Protein AF-A0A849QNN7-F1 (afdb_monomer_lite)

Secondary structure (DSSP, 8-state):
--HHHHHHHHHHHHHHHHHHGGG-----S-SEEEEEEESS--TTSTTGGG--EEEEEE-SSS----TT---

Radius of gyration: 24.9 Å; chains: 1; bounding box: 60×23×60 Å

pLDDT: mean 84.65, std 11.37, range [56.59, 96.69]

Structure (mmCIF, N/CA/C/O backbone):
data_AF-A0A849QNN7-F1
#
_entry.id   AF-A0A849QNN7-F1
#
loop_
_atom_site.group_PDB
_atom_site.id
_atom_site.type_symbol
_atom_site.label_atom_id
_atom_site.label_alt_id
_atom_site.label_comp_id
_atom_site.label_asym_id
_atom_site.label_entity_id
_atom_site.label_seq_id
_atom_site.pdbx_PDB_ins_code
_atom_site.Cartn_x
_atom_site.Cartn_y
_atom_site.Cartn_z
_atom_site.occupancy
_atom_site.B_iso_or_equiv
_atom_site.auth_seq_id
_atom_site.auth_comp_id
_atom_site.auth_asym_id
_atom_site.auth_atom_i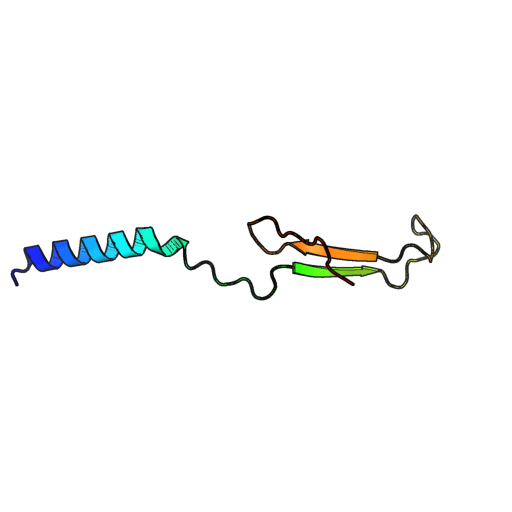d
_atom_site.pdbx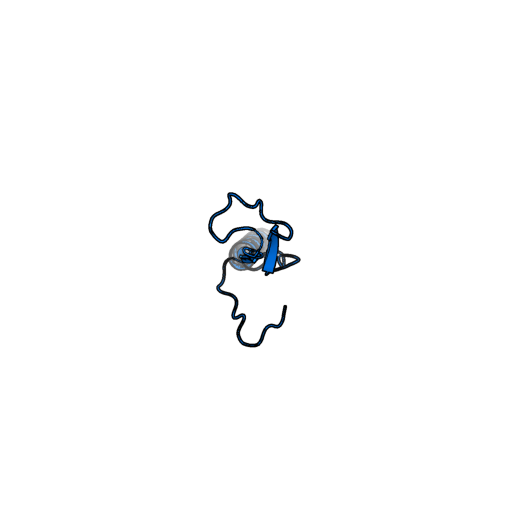_PDB_model_num
ATOM 1 N N . MET A 1 1 ? -33.521 13.277 42.408 1.00 65.56 1 MET A N 1
ATOM 2 C CA . MET A 1 1 ? -32.611 12.119 42.589 1.00 65.56 1 MET A CA 1
ATOM 3 C C . MET A 1 1 ? -31.680 12.414 43.761 1.00 65.56 1 MET A C 1
ATOM 5 O O . MET A 1 1 ? -31.289 13.565 43.902 1.00 65.56 1 MET A O 1
ATOM 9 N N . ASN A 1 2 ? -31.394 11.454 44.648 1.00 85.56 2 ASN A N 1
ATOM 10 C CA . ASN A 1 2 ? -30.523 11.712 45.804 1.00 85.56 2 ASN A CA 1
ATOM 11 C C . ASN A 1 2 ? -29.046 11.761 45.365 1.00 85.56 2 ASN A C 1
ATOM 13 O O . ASN A 1 2 ? -28.660 11.099 44.403 1.00 85.56 2 ASN A O 1
ATOM 17 N N . LYS A 1 3 ? -28.224 12.558 46.062 1.00 82.31 3 LYS A N 1
ATOM 18 C CA . LYS A 1 3 ? -26.817 12.804 45.692 1.00 82.31 3 LYS A CA 1
ATOM 19 C C . LYS A 1 3 ? -26.033 11.499 45.495 1.00 82.31 3 LYS A C 1
ATOM 21 O O . LYS A 1 3 ? -25.266 11.382 44.550 1.00 82.31 3 LYS A O 1
ATOM 26 N N . THR A 1 4 ? -26.308 10.491 46.320 1.00 84.00 4 THR A N 1
ATOM 27 C CA . THR A 1 4 ? -25.697 9.158 46.250 1.00 84.00 4 THR A CA 1
ATOM 28 C C . THR A 1 4 ? -25.984 8.428 44.934 1.00 84.00 4 THR A C 1
ATOM 30 O O . THR A 1 4 ? -25.060 7.889 44.335 1.00 84.00 4 THR A O 1
ATOM 33 N N . LYS A 1 5 ? -27.227 8.444 44.429 1.00 81.75 5 LYS A N 1
ATOM 34 C CA . LYS A 1 5 ? -27.556 7.840 43.124 1.00 81.75 5 LYS A CA 1
ATOM 35 C C . LYS A 1 5 ? -26.895 8.594 41.975 1.00 81.75 5 LYS A C 1
ATOM 37 O O . LYS A 1 5 ? -26.474 7.966 41.014 1.00 81.75 5 LYS A O 1
ATOM 42 N N . THR A 1 6 ? -26.756 9.914 42.097 1.00 84.69 6 THR A N 1
ATOM 43 C CA . THR A 1 6 ? -26.057 10.731 41.099 1.00 84.69 6 THR A CA 1
ATOM 44 C C . THR A 1 6 ? -24.569 10.374 41.010 1.00 84.69 6 THR A C 1
ATOM 46 O O . THR A 1 6 ? -24.067 10.189 39.908 1.00 84.69 6 THR A O 1
ATOM 49 N N . PHE A 1 7 ? -23.870 10.202 42.138 1.00 91.00 7 PHE A N 1
ATOM 50 C CA . PHE A 1 7 ? -22.451 9.809 42.138 1.00 91.00 7 PHE A CA 1
ATOM 51 C C . PHE A 1 7 ? -22.215 8.404 41.577 1.00 91.00 7 PHE A C 1
ATOM 53 O O . PHE A 1 7 ? -21.291 8.208 40.792 1.00 91.00 7 PHE A O 1
ATOM 60 N N . VAL A 1 8 ? -23.067 7.442 41.938 1.00 90.25 8 VAL A N 1
ATOM 61 C CA . VAL A 1 8 ? -22.984 6.073 41.404 1.00 90.25 8 VAL A CA 1
ATOM 62 C C . VAL A 1 8 ? -23.219 6.068 39.895 1.00 90.25 8 VAL A C 1
ATOM 64 O O . VAL A 1 8 ? -22.470 5.431 39.163 1.00 90.25 8 VAL A O 1
ATOM 67 N N . LEU A 1 9 ? -24.210 6.823 39.413 1.00 90.56 9 LEU A N 1
ATOM 68 C CA . LEU A 1 9 ? -24.515 6.904 37.987 1.00 90.56 9 LEU A CA 1
ATOM 69 C C . LEU A 1 9 ? -23.362 7.526 37.184 1.00 90.56 9 LEU A C 1
ATOM 71 O O . LEU A 1 9 ? -23.014 7.007 36.129 1.00 90.56 9 LEU A O 1
ATOM 75 N N . ILE A 1 10 ? -22.732 8.589 37.697 1.00 91.69 10 ILE A N 1
ATOM 76 C CA . ILE A 1 10 ? -21.558 9.210 37.060 1.00 91.69 10 ILE A CA 1
ATOM 77 C C . ILE A 1 10 ? -20.376 8.238 37.034 1.00 91.69 10 ILE A C 1
ATOM 79 O O . ILE A 1 10 ? -19.729 8.110 36.002 1.00 91.69 10 ILE A O 1
ATOM 83 N N . GLY A 1 11 ? -20.112 7.526 38.133 1.00 91.12 11 GLY A N 1
ATOM 84 C CA . GLY A 1 11 ? -19.034 6.536 38.191 1.00 91.12 11 GLY A CA 1
ATOM 85 C C . GLY A 1 11 ? -19.221 5.393 37.190 1.00 91.12 11 GLY A C 1
ATOM 86 O O . GLY A 1 11 ? -18.264 5.005 36.527 1.00 91.12 11 GLY A O 1
ATOM 87 N N . VAL A 1 12 ? -20.456 4.905 37.030 1.00 90.62 12 VAL A N 1
ATOM 88 C CA . VAL A 1 12 ? -20.804 3.878 36.032 1.00 90.62 12 VAL A CA 1
ATOM 89 C C . VAL A 1 12 ? -20.665 4.415 34.607 1.00 90.62 12 VAL A C 1
ATOM 91 O O . VAL A 1 12 ? -20.124 3.733 33.747 1.00 90.62 12 VAL A O 1
ATOM 94 N N . LEU A 1 13 ? -21.109 5.644 34.339 1.00 88.06 13 LEU A N 1
ATOM 95 C CA . LEU A 1 13 ? -20.945 6.258 33.018 1.00 88.06 13 LEU A CA 1
ATOM 96 C C . LEU A 1 13 ? -19.465 6.471 32.671 1.00 88.06 13 LEU A C 1
ATOM 98 O O . LEU A 1 13 ? -19.066 6.230 31.536 1.00 88.06 13 LEU A O 1
ATOM 102 N N . LEU A 1 14 ? -18.645 6.874 33.645 1.00 85.62 14 LEU A N 1
ATOM 103 C CA . LEU A 1 14 ? -17.211 7.087 33.456 1.00 85.62 14 LEU A CA 1
ATOM 104 C C . LEU A 1 14 ? -16.462 5.767 33.232 1.00 85.62 14 LEU A C 1
ATOM 106 O O . LEU A 1 14 ? -15.575 5.709 32.386 1.00 85.62 14 LEU A O 1
ATOM 110 N N . SER A 1 15 ? -16.819 4.702 33.958 1.00 81.56 15 SER A N 1
ATOM 111 C CA . SER A 1 15 ? -16.205 3.384 33.773 1.00 81.56 15 SER A CA 1
ATOM 112 C C . SER A 1 15 ? -16.600 2.749 32.443 1.00 81.56 15 SER A C 1
ATOM 114 O O . SER A 1 15 ? -15.738 2.190 31.774 1.00 81.56 15 SER A O 1
ATOM 116 N N . VAL A 1 16 ? -17.860 2.891 32.017 1.00 82.19 16 VAL A N 1
ATOM 117 C CA . VAL A 1 16 ? -18.305 2.477 30.677 1.00 82.19 16 VAL A CA 1
ATOM 118 C C . VAL A 1 16 ? -17.537 3.248 29.606 1.00 82.19 16 VAL A C 1
ATOM 120 O O . VAL A 1 16 ? -17.011 2.625 28.694 1.00 82.19 16 VAL A O 1
ATOM 123 N N . LEU A 1 17 ? -17.377 4.566 29.762 1.00 78.50 17 LEU A N 1
ATOM 124 C CA . LEU A 1 17 ? -16.602 5.391 28.833 1.00 78.50 17 LEU A CA 1
ATOM 125 C C . LEU A 1 17 ? -15.131 4.947 28.746 1.00 78.50 17 LEU A C 1
ATOM 127 O O . LEU A 1 17 ? -14.600 4.842 27.646 1.00 78.50 17 LEU A O 1
ATOM 131 N N . LEU A 1 18 ? -14.489 4.647 29.881 1.00 76.44 18 LEU A N 1
ATOM 132 C CA . LEU A 1 18 ? -13.103 4.156 29.951 1.00 76.44 18 LEU A CA 1
ATOM 133 C C . LEU A 1 18 ? -12.934 2.751 29.349 1.00 76.44 18 LEU A C 1
ATOM 135 O O . LEU A 1 18 ? -11.896 2.467 28.759 1.00 76.44 18 LEU A O 1
ATOM 139 N N . LEU A 1 19 ? -13.946 1.887 29.471 1.00 73.00 19 LEU A N 1
ATOM 140 C CA . LEU A 1 19 ? -13.962 0.546 28.873 1.00 73.00 19 LEU A CA 1
ATOM 141 C C . LEU A 1 19 ? -14.203 0.583 27.355 1.00 73.00 19 LEU A C 1
ATOM 143 O O . LEU A 1 19 ? -13.734 -0.307 26.651 1.00 73.00 19 LEU A O 1
ATOM 147 N N . THR A 1 20 ? -14.905 1.599 26.841 1.00 64.56 20 THR A N 1
ATOM 148 C CA . THR A 1 20 ? -15.179 1.775 25.401 1.00 64.56 20 THR A CA 1
ATOM 149 C C . THR A 1 20 ? -14.191 2.703 24.685 1.00 64.56 20 THR A C 1
ATOM 151 O O . THR A 1 20 ? -14.153 2.720 23.459 1.00 64.56 20 THR A O 1
ATOM 154 N N . ALA A 1 21 ? -13.376 3.465 25.423 1.00 63.12 21 ALA A N 1
ATOM 155 C CA . ALA A 1 21 ? -12.393 4.402 24.877 1.00 63.12 21 ALA A CA 1
ATOM 156 C C . ALA A 1 21 ? -11.344 3.802 23.913 1.00 63.12 21 ALA A C 1
ATOM 158 O O . ALA A 1 21 ? -11.003 4.502 22.958 1.00 63.12 21 ALA A O 1
ATOM 159 N N . PRO A 1 22 ? -10.835 2.558 24.074 1.00 60.31 22 PRO A N 1
ATOM 160 C CA . PRO A 1 22 ? -9.810 2.049 23.160 1.00 60.31 22 PRO A CA 1
ATOM 161 C C . PRO A 1 22 ? -10.333 1.746 21.745 1.00 60.31 22 PRO A C 1
ATOM 163 O O . PRO A 1 22 ? -9.531 1.463 20.866 1.00 60.31 22 PRO A O 1
ATOM 166 N N . ALA A 1 23 ? -11.646 1.834 21.498 1.00 56.94 23 ALA A N 1
ATOM 167 C CA . ALA A 1 23 ? -12.227 1.648 20.166 1.00 56.94 23 ALA A CA 1
ATOM 168 C C . ALA A 1 23 ? -12.252 2.931 19.313 1.00 56.94 23 ALA A C 1
ATOM 170 O O . ALA A 1 23 ? -12.651 2.882 18.155 1.00 56.94 23 ALA A O 1
ATOM 171 N N . MET A 1 24 ? -11.823 4.072 19.858 1.00 56.59 24 MET A N 1
ATOM 172 C CA . MET A 1 24 ? -11.631 5.307 19.091 1.00 56.59 24 MET A CA 1
ATOM 173 C C . MET A 1 24 ? -10.180 5.387 18.598 1.00 56.59 24 MET A C 1
ATOM 175 O O . MET A 1 24 ? -9.518 6.409 18.776 1.00 56.59 24 MET A O 1
ATOM 179 N N . ALA A 1 25 ? -9.645 4.296 18.041 1.00 59.94 25 ALA A N 1
ATOM 180 C CA . ALA A 1 25 ? -8.482 4.428 17.175 1.00 59.94 25 ALA A CA 1
ATOM 181 C C . ALA A 1 25 ? -8.937 5.318 16.014 1.00 59.94 25 ALA A C 1
ATOM 183 O O . ALA A 1 25 ? -9.953 5.039 15.377 1.00 59.94 25 ALA A O 1
ATOM 184 N N . ALA A 1 26 ? -8.280 6.463 15.838 1.00 61.38 26 ALA A N 1
ATOM 185 C CA . ALA A 1 26 ? -8.521 7.280 14.663 1.00 61.38 26 ALA A CA 1
ATOM 186 C C . ALA A 1 26 ? -8.293 6.386 13.441 1.00 61.38 26 ALA A C 1
ATOM 188 O O . ALA A 1 26 ? -7.275 5.700 13.403 1.00 61.38 26 ALA A O 1
ATOM 189 N N . ASP A 1 27 ? -9.231 6.383 12.491 1.00 60.84 27 ASP A N 1
ATOM 190 C CA . ASP A 1 27 ? -8.989 5.804 11.170 1.00 60.84 27 ASP A CA 1
ATOM 191 C C . ASP A 1 27 ? -7.655 6.381 10.692 1.00 60.84 27 ASP A C 1
ATOM 193 O O . ASP A 1 27 ? -7.509 7.609 10.577 1.00 60.84 27 ASP A O 1
ATOM 197 N N . ASN A 1 28 ? -6.649 5.525 10.528 1.00 62.47 28 ASN A N 1
ATOM 198 C CA . ASN A 1 28 ? -5.369 5.967 10.018 1.00 62.47 28 ASN A CA 1
ATOM 199 C C . ASN A 1 28 ? -5.657 6.438 8.595 1.00 62.47 28 ASN A C 1
ATOM 201 O O . ASN A 1 28 ? -5.980 5.645 7.720 1.00 62.47 28 ASN A O 1
ATOM 205 N N . LEU A 1 29 ? -5.621 7.749 8.347 1.00 64.44 29 LEU A N 1
ATOM 206 C CA . LEU A 1 29 ? -5.759 8.245 6.984 1.00 64.44 29 LEU A CA 1
ATOM 207 C C . LEU A 1 29 ? -4.560 7.693 6.198 1.00 64.44 29 LEU A C 1
ATOM 209 O O . LEU A 1 29 ? -3.447 8.199 6.344 1.00 64.44 29 LEU A O 1
ATOM 213 N N . ASN A 1 30 ? -4.825 6.659 5.392 1.00 76.62 30 ASN A N 1
ATOM 214 C CA . ASN A 1 30 ? -3.905 5.820 4.612 1.00 76.62 30 ASN A CA 1
ATOM 215 C C . ASN A 1 30 ? -3.320 4.617 5.382 1.00 76.62 30 ASN A C 1
ATOM 217 O O . ASN A 1 30 ? -2.239 4.699 5.967 1.00 76.62 30 ASN A O 1
ATOM 221 N N . ASP A 1 31 ? -4.001 3.472 5.287 1.00 88.56 31 ASP A N 1
ATOM 222 C CA . ASP A 1 31 ? -3.559 2.197 5.876 1.00 88.56 31 ASP A CA 1
ATOM 223 C C . ASP A 1 31 ? -2.298 1.630 5.193 1.00 88.56 31 ASP A C 1
ATOM 225 O O . ASP A 1 31 ? -1.455 1.009 5.838 1.00 88.56 31 ASP A O 1
ATOM 229 N N . ILE A 1 32 ? -2.126 1.884 3.887 1.00 92.44 32 ILE A N 1
ATOM 230 C CA . ILE A 1 32 ? -0.908 1.553 3.130 1.00 92.44 32 ILE A CA 1
ATOM 231 C C . ILE A 1 32 ? -0.285 2.826 2.557 1.00 92.44 32 ILE A C 1
ATOM 233 O O . ILE A 1 32 ? -0.954 3.620 1.893 1.00 92.44 32 ILE A O 1
ATOM 237 N N . ILE A 1 33 ? 1.018 2.993 2.783 1.00 93.56 33 ILE A N 1
ATOM 238 C CA . ILE A 1 33 ? 1.818 4.147 2.362 1.00 93.56 33 ILE A CA 1
ATOM 239 C C . ILE A 1 33 ? 2.917 3.675 1.403 1.00 93.56 33 ILE A C 1
ATOM 241 O O . ILE A 1 33 ? 3.608 2.700 1.692 1.00 93.56 33 ILE A O 1
ATOM 245 N N . ILE A 1 34 ? 3.120 4.380 0.284 1.00 94.38 34 ILE A N 1
ATOM 246 C CA . ILE A 1 34 ? 4.344 4.234 -0.521 1.00 94.38 34 ILE A CA 1
ATOM 247 C C . ILE A 1 34 ? 5.448 5.011 0.199 1.00 94.38 34 ILE A C 1
ATOM 249 O O . ILE A 1 34 ? 5.448 6.242 0.177 1.00 94.38 34 ILE A O 1
ATOM 253 N N . ASN A 1 35 ? 6.341 4.300 0.883 1.00 95.56 35 ASN A N 1
ATOM 254 C CA . ASN A 1 35 ? 7.357 4.904 1.745 1.00 95.56 35 ASN A CA 1
ATOM 255 C C . ASN A 1 35 ? 8.602 5.346 0.959 1.00 95.56 35 ASN A C 1
ATOM 257 O O . ASN A 1 35 ? 9.167 6.403 1.229 1.00 95.56 35 ASN A O 1
ATOM 261 N N . GLU A 1 36 ? 8.997 4.570 -0.052 1.00 95.75 36 GLU A N 1
ATOM 262 C CA . GLU A 1 36 ? 10.150 4.867 -0.903 1.00 95.75 36 GLU A CA 1
ATOM 263 C C . GLU A 1 36 ? 9.872 4.506 -2.368 1.00 95.75 36 GLU A C 1
ATOM 265 O O . GLU A 1 36 ? 9.113 3.582 -2.673 1.00 95.75 36 GLU A O 1
ATOM 270 N N . ILE A 1 37 ? 10.495 5.268 -3.271 1.00 94.69 37 ILE A N 1
ATOM 271 C CA . ILE A 1 37 ? 10.463 5.059 -4.718 1.00 94.69 37 ILE A CA 1
ATOM 272 C C . ILE A 1 37 ? 11.902 5.091 -5.240 1.00 94.69 37 ILE A C 1
ATOM 274 O O . ILE A 1 37 ? 12.540 6.147 -5.252 1.00 94.69 37 ILE A O 1
ATOM 278 N N . MET A 1 38 ? 12.386 3.957 -5.743 1.00 93.94 38 MET A N 1
ATOM 279 C CA . MET A 1 38 ? 13.655 3.853 -6.459 1.00 93.94 38 MET A CA 1
ATOM 280 C C . MET A 1 38 ? 13.387 3.826 -7.966 1.00 93.94 38 MET A C 1
ATOM 282 O O . MET A 1 38 ? 13.171 2.766 -8.540 1.00 93.94 38 MET A O 1
ATOM 286 N N . TYR A 1 39 ? 13.379 4.993 -8.611 1.00 92.75 39 TYR A N 1
ATOM 287 C CA . TYR A 1 39 ? 13.076 5.123 -10.049 1.00 92.75 39 TYR A CA 1
ATOM 288 C C . TYR A 1 39 ? 14.321 5.277 -10.942 1.00 92.75 39 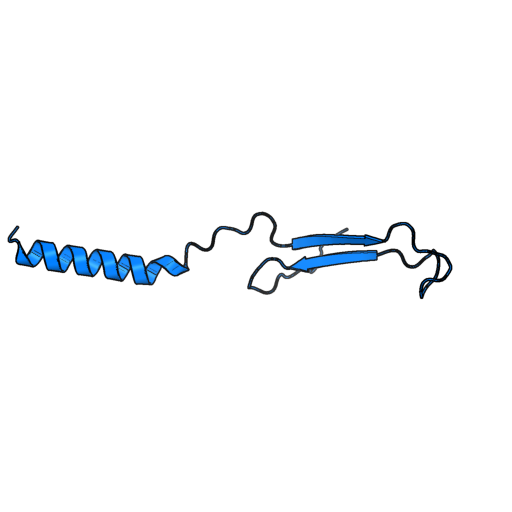TYR A C 1
ATOM 290 O O . TYR A 1 39 ? 14.208 5.291 -12.161 1.00 92.75 39 TYR A O 1
ATOM 298 N N . ALA A 1 40 ? 15.497 5.491 -10.349 1.00 93.06 40 ALA A N 1
ATOM 299 C CA . ALA A 1 40 ? 16.749 5.710 -11.073 1.00 93.06 40 ALA A CA 1
ATOM 300 C C . ALA A 1 40 ? 17.921 5.129 -10.267 1.00 93.06 40 ALA A C 1
ATOM 302 O O . ALA A 1 40 ? 18.678 5.873 -9.633 1.00 93.06 40 ALA A O 1
ATOM 303 N N . PRO A 1 41 ? 18.050 3.794 -10.231 1.00 91.94 41 PRO A N 1
ATOM 304 C CA . PRO A 1 41 ? 19.086 3.137 -9.455 1.00 91.94 41 PRO A CA 1
ATOM 305 C C . PRO A 1 41 ? 20.462 3.466 -10.048 1.00 91.94 41 PRO A C 1
ATOM 307 O O . PRO A 1 41 ? 20.616 3.477 -11.272 1.00 91.94 41 PRO A O 1
ATOM 310 N N . PRO A 1 42 ? 21.491 3.707 -9.221 1.00 89.06 42 PRO A N 1
ATOM 311 C CA . PRO A 1 42 ? 22.836 3.923 -9.733 1.00 89.06 42 PRO A CA 1
ATOM 312 C C . PRO A 1 42 ? 23.405 2.630 -10.334 1.00 89.06 42 PRO A C 1
ATOM 314 O O . PRO A 1 42 ? 23.160 1.543 -9.817 1.00 89.06 42 PRO A O 1
ATOM 317 N N . ASP A 1 43 ? 24.248 2.742 -11.364 1.00 86.75 43 ASP A N 1
ATOM 318 C CA . ASP A 1 43 ? 24.871 1.598 -12.057 1.00 86.75 43 ASP A CA 1
ATOM 319 C C . ASP A 1 43 ? 25.595 0.627 -11.109 1.00 86.75 43 ASP A C 1
ATOM 321 O O . ASP A 1 43 ? 25.642 -0.577 -11.349 1.00 86.75 43 ASP A O 1
ATOM 325 N N . ALA A 1 44 ? 26.162 1.162 -10.025 1.00 86.12 44 ALA A N 1
ATOM 326 C CA . ALA A 1 44 ? 26.892 0.404 -9.015 1.00 86.12 44 ALA A CA 1
ATOM 327 C C . ALA A 1 44 ? 25.988 -0.261 -7.956 1.00 86.12 44 ALA A C 1
ATOM 329 O O . ALA A 1 44 ? 26.500 -0.960 -7.080 1.00 86.12 44 ALA A O 1
ATOM 330 N N . ALA A 1 45 ? 24.670 -0.041 -7.994 1.00 81.69 45 ALA A N 1
ATOM 331 C CA . ALA A 1 45 ? 23.735 -0.730 -7.116 1.00 81.69 45 ALA A CA 1
ATOM 332 C C . ALA A 1 45 ? 23.671 -2.222 -7.455 1.00 81.69 45 ALA A C 1
ATOM 334 O O . ALA A 1 45 ? 23.865 -2.648 -8.595 1.00 81.69 45 ALA A O 1
ATOM 335 N N . TRP A 1 46 ? 23.344 -3.036 -6.455 1.00 75.62 46 TRP A N 1
ATOM 336 C CA . TRP A 1 46 ? 22.988 -4.428 -6.694 1.00 75.62 46 TRP A CA 1
ATOM 337 C C . TRP A 1 46 ? 21.768 -4.480 -7.630 1.00 75.62 46 TRP A C 1
ATOM 339 O O . TRP A 1 46 ? 20.785 -3.792 -7.383 1.00 75.62 46 TRP A O 1
ATOM 349 N N . GLY A 1 47 ? 21.861 -5.228 -8.732 1.00 79.88 47 GLY A N 1
ATOM 350 C CA . GLY A 1 47 ? 20.857 -5.217 -9.806 1.00 79.88 47 GLY A CA 1
ATOM 351 C C . GLY A 1 47 ? 21.030 -4.102 -10.852 1.00 79.88 47 GLY A C 1
ATOM 352 O O . GLY A 1 47 ? 20.367 -4.145 -11.882 1.00 79.88 47 GLY A O 1
ATOM 353 N N . GLY A 1 48 ? 21.957 -3.157 -10.658 1.00 84.06 48 GLY A N 1
ATOM 354 C CA . GLY A 1 48 ? 22.261 -2.078 -11.605 1.00 84.06 48 GLY A CA 1
ATOM 355 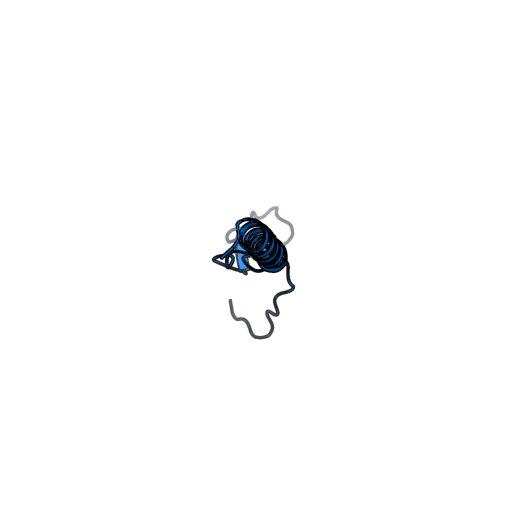C C . GLY A 1 48 ? 21.065 -1.167 -11.901 1.00 84.06 48 GLY A C 1
ATOM 356 O O . GLY A 1 48 ? 20.123 -1.085 -11.117 1.00 84.06 48 GLY A O 1
ATOM 357 N N . VAL A 1 49 ? 21.079 -0.516 -13.068 1.00 85.12 49 VAL A N 1
ATOM 358 C CA . VAL A 1 49 ? 20.041 0.446 -13.503 1.00 85.12 49 VAL A CA 1
ATOM 359 C C . VAL A 1 49 ? 18.629 -0.132 -13.624 1.00 85.12 49 VAL A C 1
ATOM 361 O O . VAL A 1 49 ? 17.679 0.625 -13.759 1.00 85.12 49 VAL A O 1
ATOM 364 N N . VAL A 1 50 ? 18.478 -1.460 -13.594 1.00 84.50 50 VAL A N 1
ATOM 365 C CA . VAL A 1 50 ? 17.171 -2.131 -13.680 1.00 84.50 50 VAL A CA 1
ATOM 366 C C . VAL A 1 50 ? 16.560 -2.423 -12.309 1.00 84.50 50 VAL A C 1
ATOM 368 O O . VAL A 1 50 ? 15.476 -2.995 -12.237 1.00 84.50 50 VAL A O 1
ATOM 371 N N . ASN A 1 51 ? 17.242 -2.065 -11.218 1.00 90.62 51 ASN A N 1
ATOM 372 C CA . ASN A 1 51 ? 16.773 -2.315 -9.858 1.00 90.62 51 ASN A CA 1
ATOM 373 C C . ASN A 1 51 ? 15.770 -1.253 -9.372 1.00 90.62 51 ASN A C 1
ATOM 375 O O . ASN A 1 51 ? 15.984 -0.612 -8.341 1.00 90.62 51 ASN A O 1
ATOM 379 N N . GLU A 1 52 ? 14.705 -1.037 -10.142 1.00 92.69 52 GLU A N 1
ATOM 380 C CA . GLU A 1 52 ? 13.605 -0.140 -9.786 1.00 92.69 52 GLU A CA 1
ATOM 381 C C . GLU A 1 52 ? 12.602 -0.849 -8.872 1.00 92.69 52 GLU A C 1
ATOM 383 O O . GLU A 1 52 ? 12.261 -2.016 -9.084 1.00 92.69 52 GLU A O 1
ATOM 388 N N . TRP A 1 53 ? 12.118 -0.151 -7.848 1.00 92.94 53 TRP A N 1
ATOM 389 C CA . TRP A 1 53 ? 11.167 -0.709 -6.888 1.00 92.94 53 TRP A CA 1
ATOM 390 C C . TRP A 1 53 ? 10.401 0.384 -6.139 1.00 92.94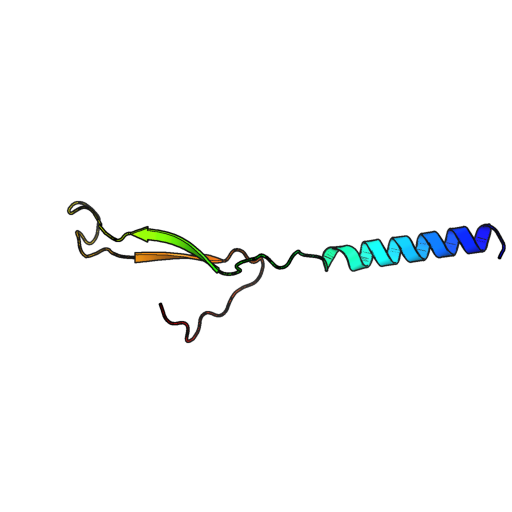 53 TRP A C 1
ATOM 392 O O . TRP A 1 53 ? 10.786 1.556 -6.132 1.00 92.94 53 TRP A O 1
ATOM 402 N N . ILE A 1 54 ? 9.313 -0.026 -5.485 1.00 95.12 54 ILE A N 1
ATOM 403 C CA . ILE A 1 54 ? 8.596 0.775 -4.489 1.00 95.12 54 ILE A CA 1
ATOM 404 C C . ILE A 1 54 ? 8.506 -0.001 -3.175 1.00 95.12 54 ILE A C 1
ATOM 406 O O . ILE A 1 54 ? 8.366 -1.226 -3.187 1.00 95.12 54 ILE A O 1
ATOM 410 N N . GLU A 1 55 ? 8.599 0.697 -2.048 1.00 95.69 55 GLU A N 1
ATOM 411 C CA . GLU A 1 55 ? 8.357 0.110 -0.728 1.00 95.69 55 GLU A CA 1
ATOM 412 C C . GLU A 1 55 ? 6.959 0.479 -0.248 1.00 95.69 55 GLU A C 1
ATOM 414 O O . GLU A 1 55 ? 6.577 1.651 -0.228 1.00 95.69 55 GLU A O 1
ATOM 419 N N . LEU A 1 56 ? 6.207 -0.544 0.155 1.00 95.50 56 LEU A N 1
ATOM 420 C CA . LEU A 1 56 ? 4.909 -0.391 0.794 1.00 95.50 56 LEU A CA 1
ATOM 421 C C . LEU A 1 56 ? 5.071 -0.558 2.303 1.00 95.50 56 LEU A C 1
ATOM 423 O O . LEU A 1 56 ? 5.581 -1.577 2.770 1.00 95.50 56 LEU A O 1
ATOM 427 N N . TYR A 1 57 ? 4.582 0.419 3.056 1.00 94.81 57 TYR A N 1
ATOM 428 C CA . TYR A 1 57 ? 4.504 0.378 4.508 1.00 94.81 57 TYR A CA 1
ATOM 429 C C . TYR A 1 57 ? 3.047 0.224 4.947 1.00 94.81 57 TYR A C 1
ATOM 431 O O . TYR A 1 57 ? 2.187 1.019 4.564 1.00 94.81 57 TYR A O 1
ATOM 439 N N . ASN A 1 58 ? 2.784 -0.806 5.753 1.00 94.38 58 ASN A N 1
ATOM 440 C CA . ASN A 1 58 ? 1.517 -0.963 6.456 1.00 94.38 58 ASN A CA 1
ATOM 441 C C . ASN A 1 58 ? 1.542 -0.062 7.698 1.00 94.38 58 ASN A C 1
ATOM 443 O O . ASN A 1 58 ? 2.295 -0.329 8.635 1.00 94.38 58 ASN A O 1
ATOM 447 N N . ASN A 1 59 ? 0.747 1.005 7.675 1.00 92.69 59 ASN A N 1
ATOM 448 C CA . ASN A 1 59 ? 0.623 1.967 8.767 1.00 92.69 59 ASN A CA 1
ATOM 449 C C . ASN A 1 59 ? -0.484 1.588 9.770 1.00 92.69 59 ASN A C 1
ATOM 451 O O . ASN A 1 59 ? -0.764 2.342 10.700 1.00 92.69 59 ASN A O 1
ATOM 455 N N . ASP A 1 60 ? -1.114 0.431 9.589 1.00 89.19 60 ASP A N 1
ATOM 456 C CA . ASP A 1 60 ? -2.095 -0.124 10.509 1.00 89.19 60 ASP A CA 1
ATOM 457 C C . ASP A 1 60 ? -1.440 -1.090 11.516 1.00 89.19 60 ASP A C 1
ATOM 459 O O . ASP A 1 60 ? -0.321 -1.584 11.351 1.00 89.19 60 ASP A O 1
ATOM 463 N N . THR 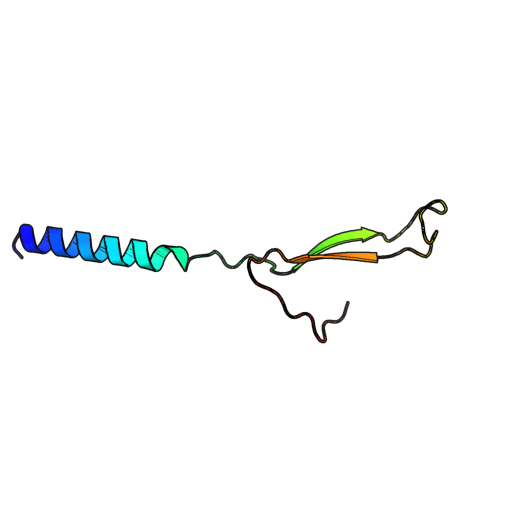A 1 61 ? -2.156 -1.353 12.601 1.00 89.12 61 THR A N 1
ATOM 464 C CA . THR A 1 61 ? -1.823 -2.356 13.617 1.00 89.12 61 THR A CA 1
ATOM 465 C C . THR A 1 61 ? -2.211 -3.776 13.212 1.00 89.12 61 THR A C 1
ATOM 467 O O . THR A 1 61 ? -1.712 -4.734 13.801 1.00 89.12 61 THR A O 1
ATOM 470 N N . GLU A 1 62 ? -3.064 -3.915 12.198 1.00 89.94 62 GLU A N 1
ATOM 471 C CA . GLU A 1 62 ? -3.551 -5.193 11.688 1.00 89.94 62 GLU A CA 1
ATOM 472 C C . GLU A 1 62 ? -2.936 -5.542 10.326 1.00 89.94 62 GLU A C 1
ATOM 474 O O . GLU A 1 62 ? -2.404 -4.701 9.599 1.00 89.94 62 GLU A O 1
ATOM 479 N N . ALA A 1 63 ? -2.992 -6.825 9.961 1.00 93.94 63 ALA A N 1
ATOM 480 C CA . ALA A 1 63 ? -2.505 -7.280 8.663 1.00 93.94 63 ALA A CA 1
ATOM 481 C C . ALA A 1 63 ? -3.469 -6.884 7.532 1.00 93.94 63 ALA A C 1
ATOM 483 O O . ALA A 1 63 ? -4.654 -7.218 7.568 1.00 93.94 63 ALA A O 1
ATOM 484 N N . ILE A 1 64 ? -2.937 -6.260 6.478 1.00 92.50 64 ILE A N 1
ATOM 485 C CA . ILE A 1 64 ? -3.715 -5.858 5.300 1.00 92.50 64 ILE A CA 1
ATOM 486 C C . ILE A 1 64 ? -3.546 -6.882 4.176 1.00 92.50 64 ILE A C 1
ATOM 488 O O . ILE A 1 64 ? -2.432 -7.229 3.779 1.00 92.50 64 ILE A O 1
ATOM 492 N N . ASN A 1 65 ? -4.665 -7.367 3.632 1.00 94.12 65 ASN A N 1
ATOM 493 C CA . ASN A 1 65 ? -4.659 -8.261 2.479 1.00 94.12 65 ASN A CA 1
ATOM 494 C C . ASN A 1 65 ? -4.575 -7.463 1.169 1.00 94.12 65 ASN A C 1
ATOM 496 O O . ASN A 1 65 ? -5.537 -6.812 0.769 1.00 94.12 65 ASN A O 1
ATOM 500 N N . ILE A 1 66 ? -3.447 -7.588 0.474 1.00 94.00 66 ILE A N 1
ATOM 501 C CA . ILE A 1 66 ? -3.183 -6.923 -0.812 1.00 94.00 66 ILE A CA 1
ATOM 502 C C . ILE A 1 66 ? -3.445 -7.818 -2.037 1.00 94.00 66 ILE A C 1
ATOM 504 O O . ILE A 1 66 ? -3.044 -7.498 -3.155 1.00 94.00 66 ILE A O 1
ATOM 508 N N . THR A 1 67 ? -4.097 -8.971 -1.859 1.00 96.69 67 THR A N 1
ATOM 509 C CA . THR A 1 67 ? -4.397 -9.881 -2.975 1.00 96.69 67 THR A CA 1
ATOM 510 C C . THR A 1 67 ? -5.257 -9.170 -4.021 1.00 96.69 67 THR A C 1
ATOM 512 O O . THR A 1 67 ? -6.348 -8.694 -3.719 1.00 96.69 67 THR A O 1
ATOM 515 N N . GLY A 1 68 ? -4.778 -9.128 -5.266 1.00 96.44 68 GLY A N 1
ATOM 516 C CA . GLY A 1 68 ? -5.485 -8.498 -6.386 1.00 96.44 68 GLY A CA 1
ATOM 517 C C . GLY A 1 68 ? -5.276 -6.988 -6.515 1.00 96.44 68 GLY A C 1
ATOM 518 O O . GLY A 1 68 ? -5.887 -6.378 -7.390 1.00 96.44 68 GLY A O 1
ATOM 519 N N . TRP A 1 69 ? -4.423 -6.383 -5.685 1.00 93.56 69 TRP A N 1
ATOM 520 C CA . TRP A 1 69 ? -4.000 -4.998 -5.880 1.00 93.56 69 TRP A CA 1
ATOM 521 C C . TRP A 1 69 ? -3.199 -4.846 -7.178 1.00 93.56 69 TRP A C 1
ATOM 523 O O . TRP A 1 69 ? -2.512 -5.772 -7.615 1.00 93.56 69 TRP A O 1
ATOM 533 N N . VAL A 1 70 ? -3.298 -3.665 -7.787 1.00 91.19 70 VAL A N 1
ATOM 534 C CA . VAL A 1 70 ? -2.568 -3.281 -9.001 1.00 91.19 70 VAL A CA 1
ATOM 535 C C . VAL A 1 70 ? -1.806 -1.997 -8.702 1.00 91.19 70 VAL A C 1
ATOM 537 O O . VAL A 1 70 ? -2.337 -1.113 -8.028 1.00 91.19 70 VAL A O 1
ATOM 540 N N . ILE A 1 71 ? -0.570 -1.933 -9.190 1.00 83.69 71 ILE A N 1
ATOM 541 C CA . ILE A 1 71 ? 0.369 -0.818 -9.048 1.00 83.69 71 ILE A CA 1
ATOM 542 C C . ILE A 1 71 ? 0.721 -0.329 -10.449 1.00 83.69 71 ILE A C 1
ATOM 544 O O . ILE A 1 71 ? 0.965 -1.205 -11.313 1.00 83.69 71 ILE A O 1
#

Foldseek 3Di:
DDPVVVVVVVVVVVVVCVVCVVVPPPPPPCQKDFPDWDQADDQPDDVGRVPTDTDIDGPDPDDDDCPPPDD

Sequence (71 aa):
MNKTKTFVLIGVLLSVLLLTAPAMAADNLNDIIINEIMYAPPDAAWGGVVNEWIELYNNDTEAINITGWVI